Protein AF-A0A2J7Z0Y3-F1 (afdb_monomer_lite)

Radius of gyration: 18.27 Å; chains: 1; bounding box: 32×42×43 Å

pLDDT: mean 95.22, std 8.37, range [54.56, 98.62]

Foldseek 3Di:
DVVCLVVDDPPVVNVVVVVVVVVVVVVVVVVLVLCCDPPRPNPPVVVNVVVVVVVVVVVVVVVVVVCVVVVPD

Structure (mmCIF, N/CA/C/O backbone):
data_AF-A0A2J7Z0Y3-F1
#
_entry.id   AF-A0A2J7Z0Y3-F1
#
loop_
_atom_site.group_PDB
_atom_site.id
_atom_site.type_symbol
_atom_site.label_atom_id
_atom_site.label_alt_id
_atom_site.label_comp_id
_atom_site.label_asym_id
_atom_site.label_entity_id
_atom_site.label_seq_id
_atom_site.pdbx_PDB_ins_code
_atom_site.Cartn_x
_atom_site.Cartn_y
_atom_site.Cartn_z
_atom_site.occupa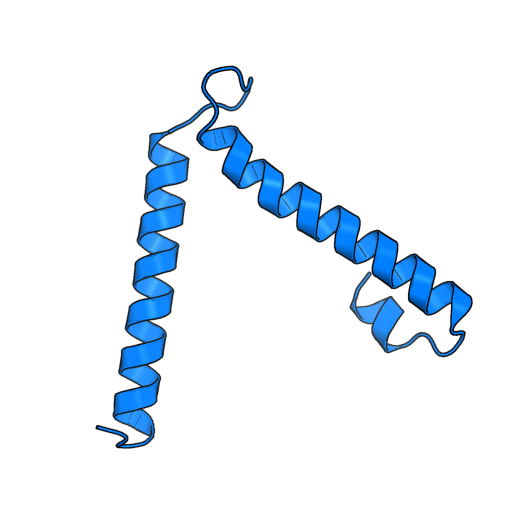ncy
_atom_site.B_iso_or_equiv
_atom_site.auth_seq_id
_atom_site.auth_comp_id
_atom_site.auth_asym_id
_atom_site.auth_atom_id
_atom_site.pdbx_PDB_model_num
ATOM 1 N N . VAL A 1 1 ? 3.571 -6.855 -14.670 1.00 93.19 1 VAL A N 1
ATOM 2 C CA . VAL A 1 1 ? 4.988 -6.453 -14.452 1.00 93.19 1 VAL A CA 1
ATOM 3 C C . VAL A 1 1 ? 5.736 -7.436 -13.558 1.00 93.19 1 VAL A C 1
ATOM 5 O O . VAL A 1 1 ? 6.695 -8.009 -14.044 1.00 93.19 1 VAL A O 1
ATOM 8 N N . LYS A 1 2 ? 5.302 -7.706 -12.315 1.00 96.38 2 LYS A N 1
ATOM 9 C CA . LYS A 1 2 ? 5.988 -8.677 -11.433 1.00 96.38 2 LYS A CA 1
ATOM 10 C C . LYS A 1 2 ? 6.106 -10.095 -12.016 1.00 96.38 2 LYS A C 1
ATOM 12 O O . LYS A 1 2 ? 7.184 -10.663 -11.957 1.00 96.38 2 LYS A O 1
ATOM 17 N N . ALA A 1 3 ? 5.047 -10.633 -12.631 1.00 97.44 3 ALA A N 1
ATOM 18 C CA . ALA A 1 3 ? 5.105 -11.953 -13.274 1.00 97.44 3 ALA A CA 1
ATOM 19 C C . ALA A 1 3 ? 6.170 -12.014 -14.387 1.00 97.44 3 ALA A C 1
ATOM 21 O O . ALA A 1 3 ? 7.024 -12.891 -14.376 1.00 97.44 3 ALA A O 1
ATOM 22 N N . ALA A 1 4 ? 6.178 -11.018 -15.282 1.00 96.12 4 ALA A N 1
ATOM 23 C CA . ALA A 1 4 ? 7.199 -10.887 -16.321 1.00 96.12 4 ALA A CA 1
ATOM 24 C C . ALA A 1 4 ? 8.611 -10.724 -15.730 1.00 96.12 4 ALA A C 1
ATOM 26 O O . ALA A 1 4 ? 9.539 -11.375 -16.182 1.00 96.12 4 ALA A O 1
ATOM 27 N N . MET A 1 5 ? 8.767 -9.919 -14.671 1.00 97.00 5 MET A N 1
ATOM 28 C CA . MET A 1 5 ? 10.046 -9.731 -13.972 1.00 97.00 5 MET A CA 1
ATOM 29 C C . MET A 1 5 ? 10.584 -11.035 -13.368 1.00 97.00 5 MET A C 1
ATOM 31 O O . MET A 1 5 ? 11.790 -11.252 -13.375 1.00 97.00 5 MET A O 1
ATOM 35 N N . ASN A 1 6 ? 9.701 -11.893 -12.847 1.00 96.38 6 ASN A N 1
ATOM 36 C CA . ASN A 1 6 ? 10.079 -13.175 -12.251 1.00 96.38 6 ASN A CA 1
ATOM 37 C C . ASN A 1 6 ? 10.472 -14.222 -13.303 1.00 96.38 6 ASN A C 1
ATOM 39 O O . ASN A 1 6 ? 11.299 -15.082 -13.016 1.00 96.38 6 ASN A O 1
ATOM 43 N N . ALA A 1 7 ? 9.884 -14.155 -14.499 1.00 97.38 7 ALA A N 1
ATOM 44 C CA . ALA A 1 7 ? 10.224 -15.032 -15.618 1.00 97.38 7 ALA A CA 1
ATOM 45 C C . ALA A 1 7 ? 11.461 -14.554 -16.407 1.00 97.38 7 ALA A C 1
ATOM 47 O O . ALA A 1 7 ? 12.060 -15.339 -17.141 1.00 97.38 7 ALA A O 1
ATOM 48 N N . GLU A 1 8 ? 11.845 -13.282 -16.259 1.00 97.38 8 GLU A N 1
ATOM 49 C CA . GLU A 1 8 ? 12.944 -12.665 -16.998 1.00 97.38 8 GLU A CA 1
ATOM 50 C C . GLU A 1 8 ? 14.320 -13.120 -16.485 1.00 97.38 8 GLU A C 1
ATOM 52 O O . GLU A 1 8 ? 14.632 -13.043 -15.290 1.00 97.38 8 GLU A O 1
ATOM 57 N N . ARG A 1 9 ? 15.165 -13.567 -17.419 1.00 96.69 9 ARG A N 1
ATOM 58 C CA . ARG A 1 9 ? 16.525 -14.058 -17.151 1.00 96.69 9 ARG A CA 1
ATOM 59 C C . ARG A 1 9 ? 17.585 -13.018 -17.491 1.00 96.69 9 ARG A C 1
ATOM 61 O O . ARG A 1 9 ? 18.653 -13.037 -16.885 1.00 96.69 9 ARG A O 1
ATOM 68 N N . ASN A 1 10 ? 17.304 -12.113 -18.430 1.00 98.19 10 ASN A N 1
ATOM 69 C CA . ASN A 1 10 ? 18.226 -11.039 -18.765 1.00 98.19 10 ASN A CA 1
ATOM 70 C C . ASN A 1 10 ? 18.284 -10.026 -17.603 1.00 98.19 10 ASN A C 1
ATOM 72 O O . ASN A 1 10 ? 17.253 -9.440 -17.255 1.00 98.19 10 ASN A O 1
ATOM 76 N N . PRO A 1 11 ? 19.466 -9.776 -17.008 1.00 97.25 11 PRO A N 1
ATOM 77 C CA . PRO A 1 11 ? 19.585 -8.907 -15.840 1.00 97.25 11 PRO A CA 1
ATOM 78 C C . PRO A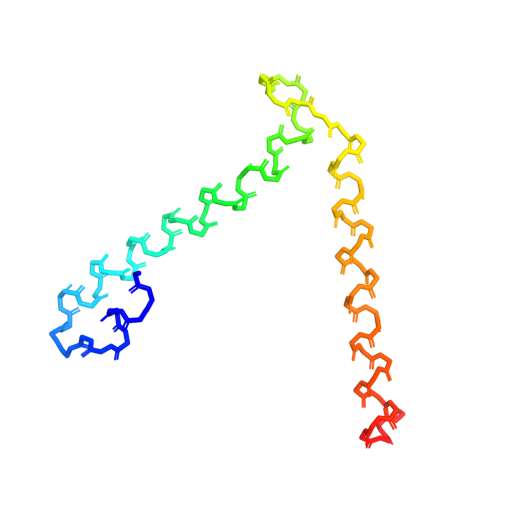 1 11 ? 19.190 -7.453 -16.133 1.00 97.25 11 PRO A C 1
ATOM 80 O O . PRO A 1 11 ? 18.568 -6.812 -15.286 1.00 97.25 11 PRO A O 1
ATOM 83 N N . VAL A 1 12 ? 19.475 -6.948 -17.337 1.00 98.12 12 VAL A N 1
ATOM 84 C CA . VAL A 1 12 ? 19.151 -5.570 -17.740 1.00 98.12 12 VAL A CA 1
ATOM 85 C C . VAL A 1 12 ? 17.639 -5.397 -17.862 1.00 98.12 12 VAL A C 1
ATOM 87 O O . VAL A 1 12 ? 17.059 -4.497 -17.250 1.00 98.12 12 VAL A O 1
ATOM 90 N N . THR A 1 13 ? 16.972 -6.292 -18.592 1.00 97.75 13 THR A N 1
ATOM 91 C CA . THR A 1 13 ? 15.509 -6.246 -18.749 1.00 97.75 13 THR A CA 1
ATOM 92 C C . THR A 1 13 ? 14.807 -6.458 -17.410 1.00 97.75 13 THR A C 1
ATOM 94 O O . THR A 1 13 ? 13.846 -5.757 -17.083 1.00 97.75 13 THR A O 1
ATOM 97 N N . ARG A 1 14 ? 15.320 -7.365 -16.573 1.00 98.06 14 ARG A N 1
ATOM 98 C CA . ARG A 1 14 ? 14.797 -7.590 -15.222 1.00 98.06 14 ARG A CA 1
ATOM 99 C C . ARG A 1 14 ? 14.894 -6.333 -14.356 1.00 98.06 14 ARG A C 1
ATOM 101 O O . ARG A 1 14 ? 13.928 -6.010 -13.665 1.00 98.06 14 ARG A O 1
ATOM 108 N N . GLN A 1 15 ? 16.003 -5.596 -14.427 1.00 98.19 15 GLN A N 1
ATOM 109 C CA . GLN A 1 15 ? 16.164 -4.326 -13.716 1.00 98.19 15 GLN A CA 1
ATOM 110 C C . GLN A 1 15 ? 15.164 -3.267 -14.207 1.00 98.19 15 GLN A C 1
ATOM 112 O O . GLN A 1 15 ? 14.535 -2.592 -13.393 1.00 98.19 15 GLN A O 1
ATOM 117 N N . GLN A 1 16 ? 14.938 -3.151 -15.517 1.00 98.31 16 GLN A N 1
ATOM 118 C CA . GLN A 1 16 ? 13.924 -2.237 -16.063 1.00 98.31 16 GLN A CA 1
ATOM 119 C C . GLN A 1 16 ? 12.512 -2.588 -15.568 1.00 98.31 16 GLN A C 1
ATOM 121 O O . GLN A 1 16 ? 11.744 -1.712 -15.159 1.00 98.31 16 GLN A O 1
ATOM 126 N N . LEU A 1 17 ? 12.169 -3.880 -15.538 1.00 98.50 17 LEU A N 1
ATOM 127 C CA . LEU A 1 17 ? 10.897 -4.359 -14.992 1.00 98.50 17 LEU A CA 1
ATOM 128 C C . LEU A 1 17 ? 10.779 -4.087 -13.484 1.00 98.50 17 LEU A C 1
ATOM 130 O O . LEU A 1 17 ? 9.688 -3.760 -13.005 1.00 98.50 17 LEU A O 1
ATOM 134 N N . GLN A 1 18 ? 11.889 -4.161 -12.746 1.00 98.31 18 GLN A N 1
ATOM 135 C CA . GLN A 1 18 ? 11.945 -3.792 -11.334 1.00 98.31 18 GLN A CA 1
ATOM 136 C C . GLN A 1 18 ? 11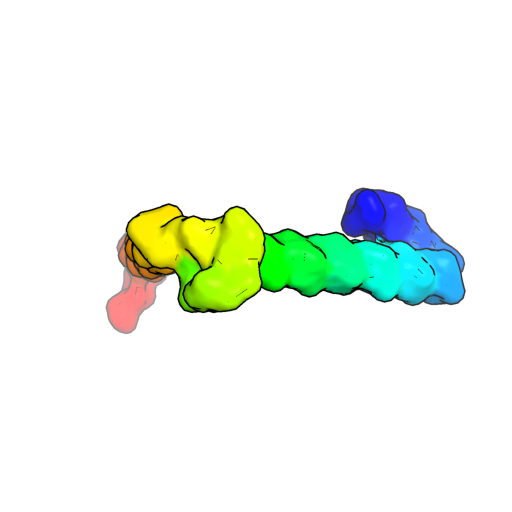.668 -2.300 -11.125 1.00 98.31 18 GLN A C 1
ATOM 138 O O . GLN A 1 18 ? 10.838 -1.959 -10.282 1.00 98.31 18 GLN A O 1
ATOM 143 N N . VAL A 1 19 ? 12.291 -1.415 -11.906 1.00 98.50 19 VAL A N 1
ATOM 144 C CA . VAL A 1 19 ? 12.011 0.031 -11.855 1.00 98.50 19 VAL A CA 1
ATOM 145 C C . VAL A 1 19 ? 10.537 0.290 -12.163 1.00 98.50 19 VAL A C 1
ATOM 147 O O . VAL A 1 19 ? 9.852 0.989 -11.416 1.00 98.50 19 VAL A O 1
ATOM 150 N N . ARG A 1 20 ? 9.996 -0.358 -13.202 1.00 98.44 20 ARG A N 1
ATOM 151 C CA . ARG A 1 20 ? 8.583 -0.215 -13.574 1.00 98.44 20 ARG A CA 1
ATOM 152 C C . ARG A 1 20 ? 7.636 -0.650 -12.456 1.00 98.44 20 ARG A C 1
ATOM 154 O O . ARG A 1 20 ? 6.660 0.047 -12.190 1.00 98.44 20 ARG A O 1
ATOM 161 N N . GLN A 1 21 ? 7.884 -1.783 -11.790 1.00 98.38 21 GLN A N 1
ATOM 162 C CA . GLN A 1 21 ? 7.011 -2.205 -10.686 1.00 98.38 21 GLN A CA 1
ATOM 163 C C . GLN A 1 21 ? 7.158 -1.306 -9.451 1.00 98.38 21 GLN A C 1
ATOM 165 O O . GLN A 1 21 ? 6.162 -1.073 -8.771 1.00 98.38 21 GLN A O 1
ATOM 170 N N . GLN A 1 22 ? 8.358 -0.769 -9.183 1.00 98.50 22 GLN A N 1
ATOM 171 C CA . GLN A 1 22 ? 8.570 0.198 -8.099 1.00 98.50 22 GLN A CA 1
ATOM 172 C C . GLN A 1 22 ? 7.795 1.490 -8.354 1.00 98.50 22 GLN A C 1
ATOM 174 O O . GLN A 1 22 ? 7.116 1.959 -7.446 1.00 98.50 22 GLN A O 1
ATOM 179 N N . ALA A 1 23 ? 7.827 2.009 -9.584 1.00 98.62 23 ALA A N 1
ATOM 180 C CA . ALA A 1 23 ? 7.053 3.185 -9.968 1.00 98.62 23 ALA A CA 1
ATOM 181 C C . ALA A 1 23 ? 5.550 2.960 -9.739 1.00 98.62 23 ALA A C 1
ATOM 183 O O . ALA A 1 23 ? 4.910 3.763 -9.071 1.00 98.62 23 ALA A O 1
ATOM 184 N N . ILE A 1 24 ? 5.007 1.819 -10.187 1.00 98.31 24 ILE A N 1
ATOM 185 C CA . ILE A 1 24 ? 3.591 1.472 -9.966 1.00 98.31 24 ILE A CA 1
ATOM 186 C C . ILE A 1 24 ? 3.265 1.387 -8.469 1.00 98.31 24 ILE A C 1
ATOM 188 O O . ILE A 1 24 ? 2.245 1.920 -8.033 1.00 98.31 24 ILE A O 1
ATOM 192 N N . LYS A 1 25 ? 4.125 0.739 -7.671 1.00 98.31 25 LYS A N 1
ATOM 193 C CA . LYS A 1 25 ? 3.944 0.644 -6.214 1.00 98.31 25 LYS A CA 1
ATOM 194 C C . LYS A 1 25 ? 3.923 2.029 -5.571 1.00 98.31 25 LYS A C 1
ATOM 196 O O . LYS A 1 25 ? 3.062 2.293 -4.738 1.00 98.31 25 LYS A O 1
ATOM 201 N N . LEU A 1 26 ? 4.860 2.898 -5.947 1.00 98.44 26 LEU A N 1
ATOM 202 C CA . LEU A 1 26 ? 4.942 4.250 -5.410 1.00 98.44 26 LEU A CA 1
ATOM 203 C C . LEU A 1 26 ? 3.687 5.047 -5.760 1.00 98.44 26 LEU A C 1
ATOM 205 O O . LEU A 1 26 ? 3.065 5.592 -4.858 1.00 98.44 26 LEU A O 1
ATOM 209 N N . THR A 1 27 ? 3.260 5.034 -7.026 1.00 98.00 27 THR A N 1
ATOM 210 C CA . THR A 1 27 ? 2.024 5.698 -7.459 1.00 98.00 27 THR A CA 1
ATOM 211 C C . THR A 1 27 ? 0.817 5.209 -6.663 1.00 98.00 27 THR A C 1
ATOM 213 O O . THR A 1 27 ? 0.047 6.028 -6.170 1.00 98.00 27 THR A O 1
ATOM 216 N N . ALA A 1 28 ? 0.669 3.894 -6.478 1.00 97.31 28 ALA A N 1
ATOM 217 C CA . ALA A 1 28 ? -0.435 3.335 -5.702 1.00 97.31 28 ALA A CA 1
ATOM 218 C C . ALA A 1 28 ? -0.412 3.782 -4.232 1.00 97.31 28 ALA A C 1
ATOM 220 O O . ALA A 1 28 ? -1.443 4.190 -3.701 1.00 97.31 28 ALA A O 1
ATOM 221 N N . ASN A 1 29 ? 0.763 3.781 -3.599 1.00 96.81 29 ASN A N 1
ATOM 222 C CA . ASN A 1 29 ? 0.922 4.273 -2.230 1.00 96.81 29 ASN A CA 1
ATOM 223 C C . ASN A 1 29 ? 0.620 5.777 -2.122 1.00 96.81 29 ASN A C 1
ATOM 225 O O . ASN A 1 29 ? -0.002 6.218 -1.157 1.00 96.81 29 ASN A O 1
ATOM 229 N N . SER A 1 30 ? 1.023 6.565 -3.120 1.00 97.50 30 SER A N 1
ATOM 230 C CA . SER A 1 30 ? 0.745 8.000 -3.171 1.00 97.50 30 SER A CA 1
ATOM 231 C C . SER A 1 30 ? -0.747 8.304 -3.297 1.00 97.50 30 SER A C 1
ATOM 233 O O . SER A 1 30 ? -1.187 9.288 -2.713 1.00 97.50 30 SER A O 1
ATOM 235 N N . MET A 1 31 ? -1.541 7.462 -3.974 1.00 97.12 31 MET A N 1
ATOM 236 C CA . MET A 1 31 ? -2.998 7.660 -4.065 1.00 97.12 31 MET A CA 1
ATOM 237 C C . MET A 1 31 ? -3.671 7.679 -2.687 1.00 97.12 31 MET A C 1
ATOM 239 O O . MET A 1 31 ? -4.525 8.527 -2.451 1.00 97.12 31 MET A O 1
ATOM 243 N N . TYR A 1 32 ? -3.261 6.803 -1.762 1.00 97.69 32 TYR A N 1
ATOM 244 C CA . TYR A 1 32 ? -3.730 6.858 -0.372 1.00 97.69 32 TYR A CA 1
ATOM 245 C C . TYR A 1 32 ? -3.338 8.187 0.295 1.00 97.69 32 TYR A C 1
ATOM 247 O O . TYR A 1 32 ? -4.185 8.848 0.893 1.00 97.69 32 TYR A O 1
ATOM 255 N N . GLY A 1 33 ? -2.085 8.628 0.128 1.00 96.94 33 GLY A N 1
ATOM 256 C CA . GLY A 1 33 ? -1.617 9.914 0.659 1.00 96.94 33 GLY A CA 1
ATOM 257 C C . GLY A 1 33 ? -2.414 11.116 0.134 1.00 96.94 33 GLY A C 1
ATOM 258 O O . GLY A 1 33 ? -2.699 12.048 0.885 1.00 96.94 33 GLY A O 1
ATOM 259 N N . CYS A 1 34 ? -2.853 11.072 -1.126 1.00 97.62 34 CYS A N 1
ATOM 260 C CA . CYS A 1 34 ? -3.690 12.112 -1.725 1.00 97.62 34 CYS A CA 1
ATOM 261 C C . CYS A 1 34 ? -5.053 12.281 -1.036 1.00 97.62 34 CYS A C 1
ATOM 263 O O . CYS A 1 34 ? -5.613 13.372 -1.119 1.00 97.62 34 CYS A O 1
ATOM 265 N N . LEU A 1 35 ? -5.580 11.255 -0.359 1.00 98.19 35 LEU A N 1
ATOM 266 C CA . LEU A 1 35 ? -6.849 11.343 0.374 1.00 98.19 35 LEU A CA 1
ATOM 267 C C . LEU A 1 35 ? -6.711 12.164 1.667 1.00 98.19 35 LEU A C 1
ATOM 269 O O . LEU A 1 35 ? -7.677 12.787 2.096 1.00 98.19 35 LEU A O 1
ATOM 273 N N . GLY A 1 36 ? -5.520 12.190 2.273 1.00 97.00 36 GLY A N 1
ATOM 274 C CA . GLY A 1 36 ? -5.232 12.936 3.504 1.00 97.00 36 GLY A CA 1
ATOM 275 C C . GLY A 1 36 ? -4.647 14.335 3.282 1.00 97.00 36 GLY A C 1
ATOM 276 O O . GLY A 1 36 ? -4.504 15.096 4.234 1.00 97.00 36 GLY A O 1
ATOM 277 N N . PHE A 1 37 ? -4.300 14.695 2.043 1.00 97.38 37 PHE A N 1
ATOM 278 C CA . PHE A 1 37 ? -3.696 15.988 1.725 1.00 97.38 37 PHE A CA 1
ATOM 279 C C . PHE A 1 37 ? -4.753 17.024 1.328 1.00 97.38 37 PHE A C 1
ATOM 281 O O . PHE A 1 37 ? -5.340 16.917 0.257 1.00 97.38 37 PHE A O 1
ATOM 288 N N . GLY A 1 38 ? -4.955 18.056 2.152 1.00 96.44 38 GLY A N 1
ATOM 289 C CA . GLY A 1 38 ? -6.032 19.043 1.974 1.00 96.44 38 GLY A CA 1
ATOM 290 C C . GLY A 1 38 ? -6.030 19.823 0.651 1.00 96.44 38 GLY A C 1
ATOM 291 O O . GLY A 1 38 ? -7.090 20.225 0.189 1.00 96.44 38 GLY A O 1
ATOM 292 N N . ALA A 1 39 ? -4.873 20.011 0.005 1.00 96.81 39 ALA A N 1
ATOM 293 C CA . ALA A 1 39 ? -4.793 20.674 -1.306 1.00 96.81 39 ALA A CA 1
ATOM 294 C C . ALA A 1 39 ? -4.874 19.697 -2.499 1.00 96.81 39 ALA A C 1
ATOM 296 O O . ALA A 1 39 ? -4.750 20.100 -3.655 1.00 96.81 39 ALA A O 1
ATOM 297 N N . SER A 1 40 ? -5.083 18.404 -2.243 1.00 96.69 40 SER A N 1
ATOM 298 C CA . SER A 1 40 ? -5.361 17.415 -3.281 1.00 96.69 40 SER A CA 1
ATOM 299 C C . SER A 1 40 ? -6.753 17.634 -3.869 1.00 96.69 40 SER A C 1
ATOM 301 O O . SER A 1 40 ? -7.733 17.764 -3.139 1.00 96.69 40 SER A O 1
ATOM 303 N N . ARG A 1 41 ? -6.878 17.538 -5.198 1.00 97.44 41 ARG A N 1
ATOM 304 C CA . ARG A 1 41 ? -8.189 17.474 -5.872 1.00 97.44 41 ARG A CA 1
ATOM 305 C C . ARG A 1 41 ? -9.045 16.292 -5.387 1.00 97.44 41 ARG A C 1
ATOM 307 O O . ARG A 1 41 ? -10.263 16.328 -5.515 1.00 97.44 41 ARG A O 1
ATOM 314 N N . PHE A 1 42 ? -8.407 15.251 -4.857 1.00 96.44 42 PHE A N 1
ATOM 315 C CA . PHE A 1 42 ? -9.052 14.043 -4.348 1.00 96.44 42 PHE A CA 1
ATOM 316 C C . PHE A 1 42 ? -8.999 13.955 -2.816 1.00 96.44 42 PHE A C 1
ATOM 318 O O . PHE A 1 42 ? -9.005 12.855 -2.271 1.00 96.44 42 PHE A O 1
ATOM 325 N N . TYR A 1 43 ? -8.895 15.087 -2.113 1.00 97.81 43 TYR A N 1
ATOM 326 C CA . TYR A 1 43 ? -8.932 15.103 -0.652 1.00 97.81 43 TYR A CA 1
ATOM 327 C C . TYR A 1 43 ? -10.241 14.491 -0.127 1.00 97.81 43 TYR A C 1
ATOM 329 O O . TYR A 1 43 ? -11.334 14.909 -0.507 1.00 97.81 43 TYR A O 1
ATOM 337 N N . ALA A 1 44 ? -10.116 13.487 0.741 1.00 98.12 44 ALA A N 1
ATOM 338 C CA . ALA A 1 44 ? -11.224 12.761 1.348 1.00 98.12 44 ALA A CA 1
ATOM 339 C C . ALA A 1 44 ? -10.756 12.090 2.650 1.00 98.12 44 ALA A C 1
ATOM 341 O O . ALA A 1 44 ? -10.542 10.876 2.714 1.00 98.12 44 ALA A O 1
ATOM 342 N N . GLN A 1 45 ? -10.597 12.890 3.705 1.00 97.62 45 GLN A N 1
ATOM 343 C CA . GLN A 1 45 ? -10.081 12.432 4.998 1.00 97.62 45 GLN A CA 1
ATOM 344 C C . GLN A 1 45 ? -10.821 11.211 5.590 1.00 97.62 45 GLN A C 1
ATOM 346 O O . GLN A 1 45 ? -10.128 10.281 6.008 1.00 97.62 45 GLN A O 1
ATOM 351 N N . PRO A 1 46 ? -12.169 11.113 5.563 1.00 98.38 46 PRO A N 1
ATOM 352 C CA . PRO A 1 46 ? -12.859 9.936 6.102 1.00 98.38 46 PRO A CA 1
ATOM 353 C C . PRO A 1 46 ? -12.467 8.625 5.404 1.00 98.38 46 PRO A C 1
ATOM 355 O O . PRO A 1 46 ? -12.412 7.571 6.035 1.00 98.38 46 PRO A O 1
ATOM 358 N N . LEU A 1 47 ? -12.142 8.675 4.105 1.00 98.19 47 LEU A N 1
ATOM 359 C CA . LEU A 1 47 ? -11.661 7.500 3.374 1.00 98.19 47 LEU A CA 1
ATOM 360 C C . LEU A 1 47 ? -10.239 7.120 3.795 1.00 98.19 47 LEU A C 1
ATOM 362 O O . LEU A 1 47 ? -9.947 5.936 3.951 1.00 98.19 47 LEU A O 1
ATOM 366 N N . ALA A 1 48 ? -9.361 8.103 4.012 1.00 98.25 48 ALA A N 1
ATOM 367 C CA . ALA A 1 48 ? -8.014 7.849 4.522 1.00 98.25 48 ALA A CA 1
ATOM 368 C C . ALA A 1 48 ? -8.053 7.197 5.919 1.00 98.25 48 ALA A C 1
ATOM 370 O O . ALA A 1 48 ? -7.329 6.231 6.184 1.00 98.25 48 ALA A O 1
ATOM 371 N N . GLU A 1 49 ? -8.936 7.679 6.795 1.00 98.38 49 GLU A N 1
ATOM 372 C CA . GLU A 1 49 ? -9.153 7.123 8.134 1.00 98.38 49 GLU A CA 1
ATOM 373 C C . GLU A 1 49 ? -9.687 5.688 8.078 1.00 98.38 49 GLU A C 1
ATOM 375 O O . GLU A 1 49 ? -9.135 4.812 8.749 1.00 98.38 49 GLU A O 1
ATOM 380 N N . LEU A 1 50 ? -10.691 5.424 7.232 1.00 98.56 50 LEU A N 1
ATOM 381 C CA . LEU A 1 50 ? -11.250 4.085 7.025 1.00 98.56 50 LEU A CA 1
ATOM 382 C C . LEU A 1 50 ? -10.187 3.089 6.544 1.00 98.56 50 LEU A C 1
ATOM 384 O O . LEU A 1 50 ? -10.044 2.015 7.130 1.00 98.56 50 LEU A O 1
ATOM 388 N N . ILE A 1 51 ? -9.403 3.457 5.522 1.00 98.25 51 ILE A N 1
ATOM 389 C CA . ILE A 1 51 ? -8.305 2.624 5.001 1.00 98.25 51 ILE A CA 1
ATOM 390 C C . ILE A 1 51 ? -7.308 2.299 6.119 1.00 98.25 51 ILE A C 1
ATOM 392 O O . ILE A 1 51 ? -6.891 1.150 6.273 1.00 98.25 51 ILE A O 1
ATOM 396 N N . THR A 1 52 ? -6.953 3.295 6.935 1.00 98.38 52 THR A N 1
ATOM 397 C CA . THR A 1 52 ? -6.011 3.114 8.047 1.00 98.38 52 THR A CA 1
ATOM 398 C C . THR A 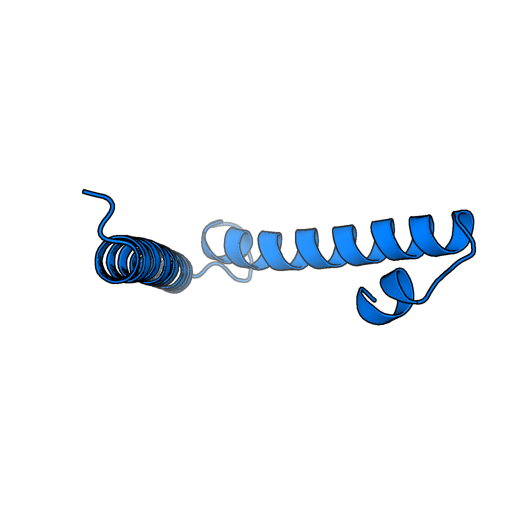1 52 ? -6.582 2.197 9.130 1.00 98.38 52 THR A C 1
ATOM 400 O O . THR A 1 52 ? -5.880 1.317 9.632 1.00 98.38 52 THR A O 1
ATOM 403 N N . ALA A 1 53 ? -7.853 2.379 9.495 1.00 98.62 53 ALA A N 1
ATOM 404 C CA . ALA A 1 53 ? -8.530 1.548 10.483 1.00 98.62 53 ALA A CA 1
ATOM 405 C C . ALA A 1 53 ? -8.593 0.082 10.033 1.00 98.62 53 ALA A C 1
ATOM 407 O O . ALA A 1 53 ? -8.232 -0.811 10.801 1.00 98.62 53 ALA A O 1
ATOM 408 N N . GLN A 1 54 ? -8.958 -0.159 8.773 1.00 98.56 54 GLN A N 1
ATOM 409 C CA . GLN A 1 54 ? -9.008 -1.502 8.205 1.00 98.56 54 GLN A CA 1
ATOM 410 C C . GLN A 1 54 ? -7.615 -2.136 8.113 1.00 98.56 54 GLN A C 1
ATOM 412 O O . GLN A 1 54 ? -7.453 -3.307 8.450 1.00 98.56 54 GLN A O 1
ATOM 417 N N . GLY A 1 55 ? -6.591 -1.358 7.748 1.00 98.25 55 GLY A N 1
ATOM 418 C CA . GLY A 1 55 ? -5.199 -1.809 7.768 1.00 98.25 55 GLY A CA 1
ATOM 419 C C . GLY A 1 55 ? -4.746 -2.270 9.157 1.00 98.25 55 GLY A C 1
ATOM 420 O O . GLY A 1 55 ? -4.171 -3.349 9.280 1.00 98.25 55 GLY A O 1
ATOM 421 N N . ARG A 1 56 ? -5.057 -1.502 10.213 1.00 98.62 56 ARG A N 1
ATOM 422 C CA . ARG A 1 56 ? -4.767 -1.905 11.602 1.00 98.62 56 ARG A CA 1
ATOM 423 C C . ARG A 1 56 ? -5.510 -3.177 11.996 1.00 98.62 56 ARG A C 1
ATOM 425 O O . ARG A 1 56 ? -4.881 -4.084 12.521 1.00 98.62 56 ARG A O 1
ATOM 432 N N . SER A 1 57 ? -6.808 -3.259 11.699 1.00 98.56 57 SER A N 1
ATOM 433 C CA . SER A 1 57 ? -7.619 -4.442 12.013 1.00 98.56 57 SER A CA 1
ATOM 434 C C . SER A 1 57 ? -7.055 -5.708 11.365 1.00 98.56 57 SER A C 1
ATOM 436 O O . SER A 1 57 ? -6.859 -6.697 12.061 1.00 98.56 57 SER A O 1
ATOM 438 N N . ILE A 1 58 ? -6.705 -5.665 10.074 1.00 98.44 58 ILE A N 1
ATOM 439 C CA . ILE A 1 58 ? -6.119 -6.814 9.366 1.00 98.44 58 ILE A CA 1
ATOM 440 C C . ILE A 1 58 ? -4.794 -7.244 10.009 1.00 98.44 58 ILE A C 1
ATOM 442 O O . ILE A 1 58 ? -4.564 -8.439 10.196 1.00 98.44 58 ILE A O 1
ATOM 446 N N . LEU A 1 59 ? -3.921 -6.290 10.350 1.00 98.19 59 LEU A N 1
ATOM 447 C CA . LEU A 1 59 ? -2.635 -6.593 10.981 1.00 98.19 59 LEU A CA 1
ATOM 448 C C . LEU A 1 59 ? -2.820 -7.216 12.369 1.00 98.19 59 LEU A C 1
ATOM 450 O O . LEU A 1 59 ? -2.215 -8.250 12.638 1.00 98.19 59 LEU A O 1
ATOM 454 N N . SER A 1 60 ? -3.683 -6.641 13.210 1.00 97.62 60 SER A N 1
ATOM 455 C CA . SER A 1 60 ? -4.003 -7.183 14.536 1.00 97.62 60 SER A CA 1
ATOM 456 C C . SER A 1 60 ? -4.575 -8.596 14.444 1.00 97.62 60 SER A C 1
ATOM 458 O O . SER A 1 60 ? -4.033 -9.506 15.063 1.00 97.62 60 SER A O 1
ATOM 460 N N . SER A 1 61 ? -5.575 -8.818 13.586 1.00 96.81 61 SER A N 1
ATOM 461 C CA . SER A 1 61 ? -6.156 -10.151 13.388 1.00 96.81 61 SER A CA 1
ATOM 462 C C . SER A 1 61 ? -5.146 -11.161 12.836 1.00 96.81 61 SER A C 1
ATOM 464 O O . SER A 1 61 ? -5.221 -12.343 13.156 1.00 96.81 61 SER A O 1
ATOM 466 N N . THR A 1 62 ? -4.180 -10.720 12.023 1.00 96.81 62 THR A N 1
ATOM 467 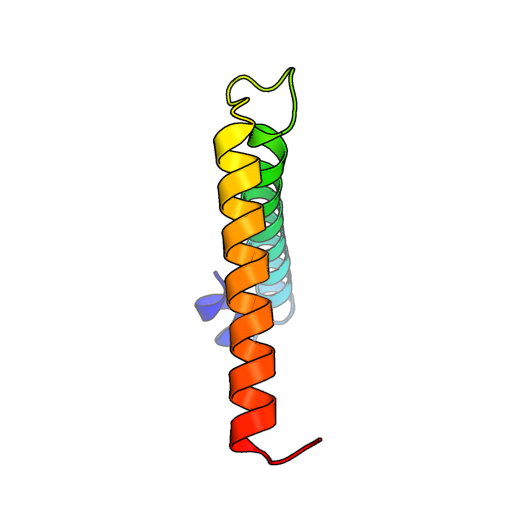C CA . THR A 1 62 ? -3.103 -11.600 11.538 1.00 96.81 62 THR A CA 1
ATOM 468 C C . THR A 1 62 ? -2.167 -12.006 12.675 1.00 96.81 62 THR A C 1
ATOM 470 O O . THR A 1 62 ? -1.774 -13.167 12.743 1.00 96.81 62 THR A O 1
ATOM 473 N N . VAL A 1 63 ? -1.823 -11.079 13.575 1.00 95.69 63 VAL A N 1
ATOM 474 C CA . VAL A 1 63 ? -1.005 -11.376 14.763 1.00 95.69 63 VAL A CA 1
ATOM 475 C C . VAL A 1 63 ? -1.723 -12.370 15.673 1.00 95.69 63 VAL A C 1
ATOM 477 O O . VAL A 1 63 ? -1.134 -13.392 16.013 1.00 95.69 63 VAL A O 1
ATOM 480 N N . GLU A 1 64 ? -2.996 -12.122 15.987 1.00 94.75 64 GLU A N 1
ATOM 481 C CA . GLU A 1 64 ? -3.826 -13.011 16.811 1.00 94.75 64 GLU A CA 1
ATOM 482 C C . GLU A 1 64 ? -3.925 -14.419 16.209 1.00 94.75 64 GLU A C 1
ATOM 484 O O . GLU A 1 64 ? -3.719 -15.414 16.904 1.00 94.75 64 GLU A O 1
ATOM 489 N N . LEU A 1 65 ? -4.185 -14.511 14.899 1.00 95.19 65 LEU A N 1
ATOM 490 C CA . LEU A 1 65 ? -4.273 -15.786 14.188 1.00 95.19 65 LEU A CA 1
ATOM 491 C C . LEU A 1 65 ? -2.952 -16.553 14.238 1.00 95.19 65 LEU A C 1
ATOM 493 O O . LEU A 1 65 ? -2.951 -17.763 14.449 1.00 95.19 65 LEU A O 1
ATOM 497 N N . VAL A 1 66 ? -1.831 -15.861 14.036 1.00 95.06 66 VAL A N 1
ATOM 498 C CA . VAL A 1 66 ? -0.509 -16.481 14.084 1.00 95.06 66 VAL A CA 1
ATOM 499 C C . VAL A 1 66 ? -0.209 -16.945 15.509 1.00 95.06 66 VAL A C 1
ATOM 501 O O . VAL A 1 66 ? 0.044 -18.128 15.691 1.00 95.06 66 VAL A O 1
ATOM 504 N N . GLN A 1 67 ? -0.324 -16.092 16.527 1.00 92.38 67 GLN A N 1
ATOM 505 C CA . GLN A 1 67 ? -0.075 -16.469 17.928 1.00 92.38 67 GLN A CA 1
ATOM 506 C C . GLN A 1 67 ? -0.940 -17.655 18.378 1.00 92.38 67 GLN A C 1
ATOM 508 O O . GLN A 1 67 ? -0.412 -18.617 18.934 1.00 92.38 67 GLN A O 1
ATOM 513 N N . GLY A 1 68 ? -2.235 -17.647 18.044 1.00 88.81 68 GLY A N 1
ATOM 514 C CA . GLY A 1 68 ? -3.143 -18.757 18.341 1.00 88.81 68 GLY A CA 1
ATOM 515 C C . GLY A 1 68 ? -2.817 -20.054 17.589 1.00 88.81 68 GLY A C 1
ATOM 516 O O . GLY A 1 68 ? -3.055 -21.138 18.116 1.00 88.81 68 GLY A O 1
ATOM 517 N N . ALA A 1 69 ? -2.253 -19.974 16.379 1.00 81.06 69 ALA A N 1
ATOM 518 C CA . ALA A 1 69 ? -1.902 -21.145 15.574 1.00 81.06 69 ALA A CA 1
ATOM 519 C C . ALA A 1 69 ? -0.548 -21.772 15.946 1.00 81.06 69 ALA A C 1
ATOM 521 O O . ALA A 1 69 ? -0.407 -22.991 15.854 1.00 81.06 69 ALA A O 1
ATOM 522 N N . ILE A 1 70 ? 0.449 -20.967 16.333 1.00 78.06 70 ILE A N 1
ATOM 523 C CA . ILE A 1 70 ? 1.792 -21.459 16.701 1.00 78.06 70 ILE A CA 1
ATOM 524 C C . ILE A 1 70 ? 2.027 -21.582 18.213 1.00 78.06 70 ILE A C 1
ATOM 526 O O . ILE A 1 70 ? 3.086 -22.067 18.602 1.00 78.06 70 ILE A O 1
ATOM 530 N N . GLY A 1 71 ? 1.066 -21.202 19.066 1.00 60.91 71 GLY A N 1
ATOM 531 C CA . GLY A 1 71 ? 1.195 -21.316 20.527 1.00 60.91 71 GLY A CA 1
ATOM 532 C C . GLY A 1 71 ? 2.367 -20.513 21.100 1.00 60.91 71 GLY A C 1
ATOM 533 O O . GLY A 1 71 ? 2.882 -20.843 22.164 1.00 60.91 71 GLY A O 1
ATOM 534 N N . ALA A 1 72 ? 2.828 -19.502 20.362 1.00 58.91 72 ALA A N 1
ATOM 535 C CA . ALA A 1 72 ? 3.869 -18.590 20.799 1.00 58.91 72 ALA A CA 1
ATOM 536 C C . ALA A 1 72 ? 3.207 -17.485 21.631 1.00 58.91 72 ALA A C 1
ATOM 538 O O . ALA A 1 72 ? 2.770 -16.475 21.075 1.00 58.91 72 ALA A O 1
ATOM 539 N N . GLU A 1 73 ? 3.074 -17.736 22.935 1.00 54.56 73 GLU A N 1
ATOM 540 C CA . GLU A 1 73 ? 2.836 -16.692 23.943 1.00 54.56 73 GLU A CA 1
ATOM 541 C C . GLU A 1 73 ? 4.112 -15.878 24.202 1.00 54.56 73 GLU A C 1
ATOM 543 O O . GLU A 1 73 ? 5.205 -16.489 24.296 1.00 54.56 73 GLU A O 1
#

Sequence (73 aa):
VKAAMNAERNPVTRQQLQVRQQAIKLTANSMYGCLGFGASRFYAQPLAELITAQGRSILSSTVELVQGAIGAE

Organism: NCBI:txid47790

Secondary structure (DSSP, 8-state):
-HHHHHH---HHHHHHHHHHHHHHHHHHHHHHHHHH-TTSTT--HHHHHHHHHHHHHHHHHHHHHHHHHHT--

InterPro domains:
  IPR006134 DNA-directed DNA polymerase, family B, multifunctional domain [PF00136] (1-68)
  IPR023211 DNA polymerase, palm domain superfamily [G3DSA:3.90.1600.10] (1-58)
  IPR043502 DNA/RNA polymerase superfamily [SSF56672] (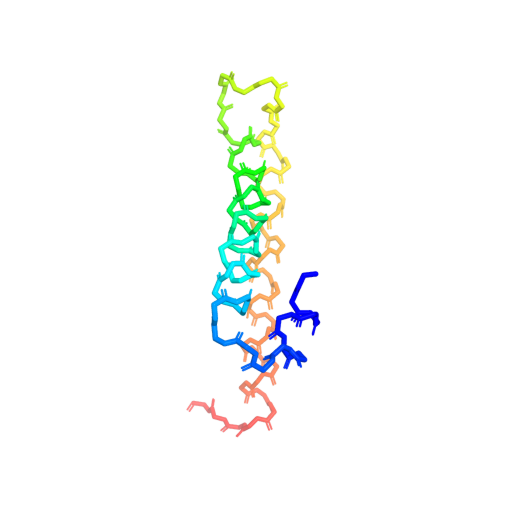1-68)